Protein AF-A0A538KAP2-F1 (afdb_monomer_lite)

Sequence (113 aa):
MLAALLAAATPALEELTARELEVLRLIARGLSNAEIAANLVVSEHTTKTHVASILQKLDLRSRVQAVVLAYESGLIHPGEASEPNSTVGGIPPDLLSYRLTEARPSNRGESVA

Structure (mmCIF, N/CA/C/O backbone):
data_AF-A0A538KAP2-F1
#
_entry.id   AF-A0A538KAP2-F1
#
loop_
_atom_site.group_PDB
_atom_site.id
_atom_site.type_symbol
_atom_site.label_atom_id
_atom_site.label_alt_id
_atom_site.label_comp_id
_atom_site.label_asym_id
_atom_site.label_entity_id
_atom_site.label_seq_id
_atom_site.pdbx_PDB_ins_code
_atom_site.Cartn_x
_atom_site.Cartn_y
_atom_site.Cartn_z
_atom_site.occupancy
_atom_site.B_iso_or_equiv
_atom_site.auth_seq_id
_atom_site.auth_comp_id
_atom_site.auth_asym_id
_atom_site.auth_atom_id
_atom_site.pdbx_PDB_model_num
ATOM 1 N N . MET A 1 1 ? -13.547 -14.370 14.961 1.00 49.41 1 MET A N 1
ATOM 2 C CA . MET A 1 1 ? -12.186 -13.935 14.573 1.00 49.41 1 MET A CA 1
ATOM 3 C C . MET A 1 1 ? -12.189 -12.934 13.421 1.00 49.41 1 MET A C 1
ATOM 5 O O . MET A 1 1 ? -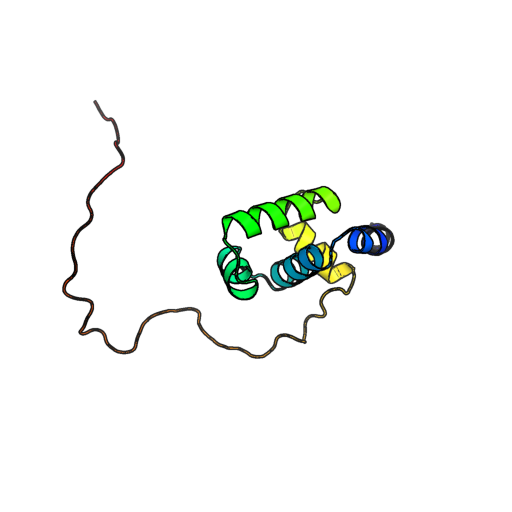11.530 -11.922 13.575 1.00 49.41 1 MET A O 1
ATOM 9 N N . LEU A 1 2 ? -12.950 -13.136 12.335 1.00 47.53 2 LEU A N 1
ATOM 10 C CA . LEU A 1 2 ? -12.949 -12.226 11.170 1.00 47.53 2 LEU A CA 1
ATOM 11 C C . LEU A 1 2 ? -13.382 -10.769 11.476 1.00 47.53 2 LEU A C 1
ATOM 13 O O . LEU A 1 2 ? -12.807 -9.828 10.952 1.00 47.53 2 LEU A O 1
ATOM 17 N N . ALA A 1 3 ? -14.342 -10.561 12.385 1.00 46.88 3 ALA A N 1
ATOM 18 C CA . ALA A 1 3 ? -14.860 -9.221 12.706 1.00 46.88 3 ALA A CA 1
ATOM 19 C C . ALA A 1 3 ? -13.851 -8.282 13.404 1.00 46.88 3 ALA A C 1
ATOM 21 O O . ALA A 1 3 ? -14.009 -7.066 13.345 1.00 46.88 3 ALA A O 1
ATOM 22 N N . ALA A 1 4 ? -12.820 -8.826 14.062 1.00 50.78 4 ALA A N 1
ATOM 23 C CA . ALA A 1 4 ? -11.815 -8.013 14.749 1.00 50.78 4 ALA A CA 1
ATOM 24 C C . ALA A 1 4 ? -10.825 -7.357 13.771 1.00 50.78 4 ALA A C 1
ATOM 26 O O . ALA A 1 4 ? -10.297 -6.292 14.077 1.00 50.78 4 ALA A O 1
ATOM 27 N N . LEU A 1 5 ? -10.607 -7.958 12.593 1.00 53.38 5 LEU A N 1
ATOM 28 C CA . LEU A 1 5 ? -9.709 -7.397 11.584 1.00 53.38 5 LEU A CA 1
ATOM 29 C C . LEU A 1 5 ? -10.327 -6.158 10.920 1.00 53.38 5 LEU A C 1
ATOM 31 O O . LEU A 1 5 ? -9.639 -5.156 10.771 1.00 53.38 5 LEU A O 1
ATOM 35 N N . LEU A 1 6 ? -11.637 -6.171 10.627 1.00 53.19 6 LEU A N 1
ATOM 36 C CA . LEU A 1 6 ? -12.331 -5.019 10.031 1.00 53.19 6 LEU A CA 1
ATOM 37 C C . LEU A 1 6 ? -12.323 -3.773 10.930 1.00 53.19 6 LEU A C 1
ATOM 39 O O . LEU A 1 6 ? -12.145 -2.669 10.430 1.00 53.19 6 LEU A O 1
ATOM 43 N N . ALA A 1 7 ? -12.503 -3.938 12.245 1.00 52.66 7 ALA A N 1
ATOM 44 C CA . ALA A 1 7 ? -12.537 -2.807 13.177 1.00 52.66 7 ALA A CA 1
ATOM 45 C C . ALA A 1 7 ? -11.166 -2.121 13.339 1.00 52.66 7 ALA A C 1
ATOM 47 O O . ALA A 1 7 ? -11.111 -0.925 13.612 1.00 52.66 7 ALA A O 1
ATOM 48 N N . ALA A 1 8 ? -10.071 -2.869 13.165 1.00 54.94 8 ALA A N 1
ATOM 49 C CA . ALA A 1 8 ? -8.705 -2.350 13.240 1.00 54.94 8 ALA A CA 1
ATOM 50 C C . ALA A 1 8 ? -8.137 -1.930 11.870 1.00 54.94 8 ALA A C 1
ATOM 52 O O . ALA A 1 8 ? -7.201 -1.136 11.815 1.00 54.94 8 ALA A O 1
ATOM 53 N N . ALA A 1 9 ? -8.700 -2.428 10.765 1.00 58.06 9 ALA A N 1
ATOM 54 C CA . ALA A 1 9 ? -8.212 -2.137 9.420 1.00 58.06 9 ALA A CA 1
ATOM 55 C C . ALA A 1 9 ? -8.428 -0.672 9.013 1.00 58.06 9 ALA A C 1
ATOM 57 O O . ALA A 1 9 ? -7.561 -0.091 8.369 1.00 58.06 9 ALA A O 1
ATOM 58 N N . THR A 1 10 ? -9.546 -0.056 9.402 1.00 62.41 10 THR A N 1
ATOM 59 C CA . THR A 1 10 ? -9.866 1.338 9.053 1.00 62.41 10 THR A CA 1
ATOM 60 C C . THR A 1 10 ? -8.858 2.352 9.611 1.00 62.41 10 THR A C 1
ATOM 62 O O . THR A 1 10 ? -8.302 3.097 8.808 1.00 62.41 10 THR A O 1
ATOM 65 N N . PRO A 1 11 ? -8.535 2.370 10.924 1.00 65.31 11 PRO A N 1
ATOM 66 C CA . PRO A 1 11 ? -7.532 3.300 11.449 1.00 65.31 11 PRO A CA 1
ATOM 67 C C . PRO A 1 11 ? -6.117 2.996 10.933 1.00 65.31 11 PRO A C 1
ATOM 69 O O . PRO A 1 11 ? -5.365 3.917 10.638 1.00 65.31 11 PRO A O 1
ATOM 72 N N . ALA A 1 12 ? -5.758 1.721 10.741 1.00 71.50 12 ALA A N 1
ATOM 73 C CA . ALA A 1 12 ? -4.441 1.358 10.211 1.00 71.50 12 ALA A CA 1
ATOM 74 C C . ALA A 1 12 ? -4.234 1.839 8.759 1.00 71.50 12 ALA A C 1
ATOM 76 O O . ALA A 1 12 ? -3.124 2.195 8.365 1.00 71.50 12 ALA A O 1
ATOM 77 N N . LEU A 1 13 ? -5.302 1.889 7.954 1.00 77.50 13 LEU A N 1
ATOM 78 C CA . LEU A 1 13 ? -5.259 2.457 6.604 1.00 77.50 13 LEU A CA 1
ATOM 79 C C . LEU A 1 13 ? -5.131 3.987 6.604 1.00 77.50 13 LEU A C 1
ATOM 81 O O . LEU A 1 13 ? -4.526 4.528 5.679 1.00 77.50 13 LEU A O 1
ATOM 85 N N . GLU A 1 14 ? -5.652 4.678 7.623 1.00 78.19 14 GLU A N 1
ATOM 86 C CA . GLU A 1 14 ? -5.511 6.135 7.784 1.00 78.19 14 GLU A CA 1
ATOM 87 C C . GLU A 1 14 ? -4.069 6.562 8.116 1.00 78.19 14 GLU A C 1
ATOM 89 O O . GLU A 1 14 ? -3.674 7.688 7.813 1.00 78.19 14 GLU A O 1
ATOM 94 N N . GLU A 1 15 ? -3.247 5.665 8.672 1.00 82.06 15 GLU A N 1
ATOM 95 C CA . GLU A 1 15 ? -1.819 5.911 8.936 1.00 82.06 15 GLU A CA 1
ATOM 96 C C . GLU A 1 15 ? -0.937 5.841 7.674 1.00 82.06 15 GLU A C 1
ATOM 98 O O . GLU A 1 15 ? 0.238 6.245 7.680 1.00 82.06 15 GLU A O 1
ATOM 103 N N . LEU A 1 16 ? -1.483 5.325 6.570 1.00 85.50 16 LEU A N 1
ATOM 104 C CA . LEU A 1 16 ? -0.781 5.274 5.297 1.00 85.50 16 LEU A CA 1
ATOM 105 C C . LEU A 1 16 ? -0.823 6.635 4.608 1.00 85.50 16 LEU A C 1
ATOM 107 O O . LEU A 1 16 ? -1.860 7.274 4.445 1.00 85.50 16 LEU A O 1
ATOM 111 N N . THR A 1 17 ? 0.329 7.051 4.095 1.00 89.00 17 THR A N 1
ATOM 112 C CA . THR A 1 17 ? 0.398 8.184 3.175 1.00 89.00 17 THR A CA 1
ATOM 113 C C . THR A 1 17 ? -0.360 7.868 1.883 1.00 89.00 17 THR A C 1
ATOM 115 O O . THR A 1 17 ? -0.504 6.707 1.491 1.00 89.00 17 THR A O 1
ATOM 118 N N . ALA A 1 18 ? -0.764 8.906 1.144 1.00 86.50 18 ALA A N 1
ATOM 119 C CA . ALA A 1 18 ? -1.428 8.741 -0.154 1.00 86.50 18 ALA A CA 1
ATOM 120 C C . ALA A 1 18 ? -0.647 7.813 -1.107 1.00 86.50 18 ALA A C 1
ATOM 122 O O . ALA A 1 18 ? -1.239 7.004 -1.822 1.00 86.50 18 ALA A O 1
ATOM 123 N N . ARG A 1 19 ? 0.692 7.886 -1.067 1.00 87.25 19 ARG A N 1
ATOM 124 C CA . ARG A 1 19 ? 1.570 7.045 -1.881 1.00 87.25 19 ARG A CA 1
ATOM 125 C C . ARG A 1 19 ? 1.577 5.586 -1.436 1.00 87.25 19 ARG A C 1
ATOM 127 O O . ARG A 1 19 ? 1.553 4.689 -2.271 1.00 87.25 19 ARG A O 1
ATOM 134 N N . GLU A 1 20 ? 1.598 5.338 -0.135 1.00 89.75 20 GLU A N 1
ATOM 135 C CA . GLU A 1 20 ? 1.534 3.985 0.422 1.00 89.75 20 GLU A CA 1
ATOM 136 C C . GLU A 1 20 ? 0.183 3.322 0.145 1.00 89.75 20 GLU A C 1
ATOM 138 O O . GLU A 1 20 ? 0.138 2.149 -0.217 1.00 89.75 20 GLU A O 1
ATOM 143 N N . LEU A 1 21 ? -0.906 4.085 0.221 1.00 89.50 21 LEU A N 1
ATOM 144 C CA . LEU A 1 21 ? -2.252 3.616 -0.102 1.00 89.50 21 LEU A CA 1
ATOM 145 C C . LEU A 1 21 ? -2.378 3.264 -1.596 1.00 89.50 21 LEU A C 1
ATOM 147 O O . LEU A 1 21 ? -2.991 2.267 -1.974 1.00 89.50 21 LEU A O 1
ATOM 151 N N . GLU A 1 22 ? -1.750 4.044 -2.474 1.00 89.69 22 GLU A N 1
ATOM 152 C CA . GLU A 1 22 ? -1.654 3.735 -3.903 1.00 89.69 22 GLU A CA 1
ATOM 153 C C . GLU A 1 22 ? -0.862 2.445 -4.173 1.00 89.69 22 GLU A C 1
ATOM 155 O O . GLU A 1 22 ? -1.338 1.572 -4.900 1.00 89.69 22 GLU A O 1
ATOM 160 N N . VAL A 1 23 ? 0.289 2.265 -3.518 1.00 90.94 23 VAL A N 1
ATOM 161 C CA . VAL A 1 23 ? 1.068 1.017 -3.591 1.00 90.94 23 VAL A CA 1
ATOM 162 C C . VAL A 1 23 ? 0.251 -0.168 -3.064 1.00 90.94 23 VAL A C 1
ATOM 164 O O . VAL A 1 23 ? 0.210 -1.209 -3.718 1.00 90.94 23 VAL A O 1
ATOM 167 N N . LEU A 1 24 ? -0.445 -0.022 -1.932 1.00 89.62 24 LEU A N 1
ATOM 168 C CA . LEU A 1 24 ? -1.297 -1.066 -1.357 1.00 89.62 24 LEU A CA 1
ATOM 169 C C . LEU A 1 24 ? -2.421 -1.479 -2.319 1.00 89.62 24 LEU A C 1
ATOM 171 O O . LEU A 1 24 ? -2.675 -2.673 -2.487 1.00 89.62 24 LEU A O 1
ATOM 175 N N . ARG A 1 25 ? -3.035 -0.516 -3.021 1.00 90.06 25 ARG A N 1
ATOM 176 C CA . ARG A 1 25 ? -4.041 -0.801 -4.057 1.00 90.06 25 ARG A CA 1
ATOM 177 C C . ARG A 1 25 ? -3.467 -1.643 -5.195 1.00 90.06 25 ARG A C 1
ATOM 179 O O . ARG A 1 25 ? -4.086 -2.617 -5.618 1.00 90.06 25 ARG A O 1
ATOM 186 N N . LEU A 1 26 ? -2.271 -1.316 -5.678 1.00 88.81 26 LEU A N 1
ATOM 187 C CA . LEU A 1 26 ? -1.621 -2.100 -6.733 1.00 88.81 26 LEU A CA 1
ATOM 188 C C . LEU A 1 26 ? -1.186 -3.488 -6.236 1.00 88.81 26 LEU A C 1
ATOM 190 O O . LEU A 1 26 ? -1.288 -4.468 -6.975 1.00 88.81 26 LEU A O 1
ATOM 194 N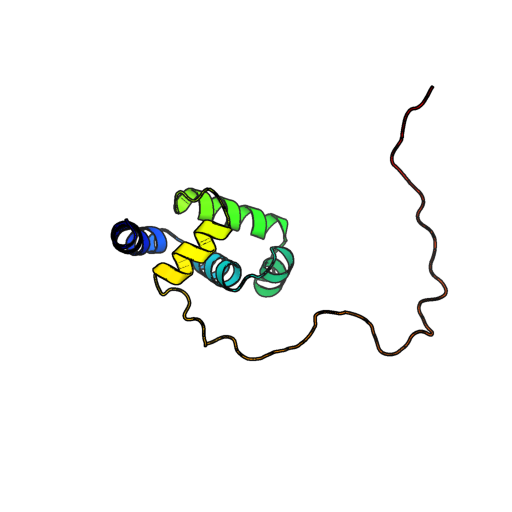 N . ILE A 1 27 ? -0.767 -3.600 -4.970 1.00 88.19 27 ILE A N 1
ATOM 195 C CA . ILE A 1 27 ? -0.455 -4.890 -4.342 1.00 88.19 27 ILE A CA 1
ATOM 196 C C . ILE A 1 27 ? -1.680 -5.799 -4.335 1.00 88.19 27 ILE A C 1
ATOM 198 O O . ILE A 1 27 ? -1.571 -6.967 -4.717 1.00 88.19 27 ILE A O 1
ATOM 202 N N . ALA A 1 28 ? -2.823 -5.265 -3.913 1.00 88.38 28 ALA A N 1
ATOM 203 C CA . ALA A 1 28 ? -4.064 -6.011 -3.780 1.00 88.38 28 ALA A CA 1
ATOM 204 C C . ALA A 1 28 ? -4.737 -6.332 -5.127 1.00 88.38 28 ALA A C 1
ATOM 206 O O . ALA A 1 28 ? -5.456 -7.323 -5.228 1.00 88.38 28 ALA A O 1
ATOM 207 N N . ARG A 1 29 ? -4.385 -5.604 -6.196 1.00 85.12 29 ARG A N 1
ATOM 208 C CA . ARG A 1 29 ? -4.636 -6.005 -7.594 1.00 85.12 29 ARG A CA 1
ATOM 209 C C . ARG A 1 29 ? -3.728 -7.138 -8.094 1.00 85.12 29 ARG A C 1
ATOM 211 O O . ARG A 1 29 ? -3.942 -7.644 -9.188 1.00 85.12 29 ARG A O 1
ATOM 218 N N . GLY A 1 30 ? -2.715 -7.535 -7.322 1.00 86.56 30 GLY A N 1
ATOM 219 C CA . GLY A 1 30 ? -1.814 -8.641 -7.658 1.00 86.56 30 GLY A CA 1
ATOM 220 C C . GLY A 1 30 ? -0.556 -8.255 -8.442 1.00 86.56 30 GLY A C 1
ATOM 221 O O . GLY A 1 30 ? 0.198 -9.148 -8.814 1.00 86.56 30 GLY A O 1
ATOM 222 N N . LEU A 1 31 ? -0.273 -6.962 -8.653 1.00 86.56 31 LEU A N 1
ATOM 223 C CA . LEU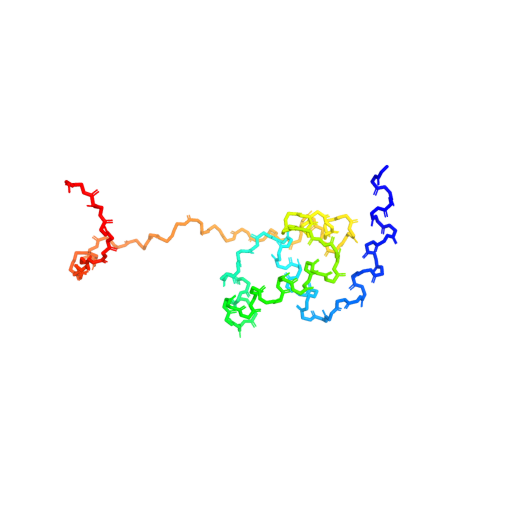 A 1 31 ? 0.855 -6.520 -9.489 1.00 86.56 31 LEU A CA 1
ATOM 224 C C . LEU A 1 31 ? 2.215 -6.788 -8.833 1.00 86.56 31 LEU A C 1
ATOM 226 O O . LEU A 1 31 ? 2.442 -6.449 -7.672 1.00 86.56 31 LEU A O 1
ATOM 230 N N . SER A 1 32 ? 3.171 -7.312 -9.587 1.00 86.38 32 SER A N 1
ATOM 231 C CA . SER A 1 32 ? 4.564 -7.459 -9.159 1.00 86.38 32 SER A CA 1
ATOM 232 C C . SER A 1 32 ? 5.228 -6.108 -8.851 1.00 86.38 32 SER A C 1
ATOM 234 O O . SER A 1 32 ? 4.773 -5.045 -9.271 1.00 86.38 32 SER A O 1
ATOM 236 N N . ASN A 1 33 ? 6.354 -6.124 -8.132 1.00 85.50 33 ASN A N 1
ATOM 237 C CA . ASN A 1 33 ? 7.075 -4.889 -7.798 1.00 85.50 33 ASN A CA 1
ATOM 238 C C . ASN A 1 33 ? 7.582 -4.142 -9.043 1.00 85.50 33 ASN A C 1
ATOM 240 O O . ASN A 1 33 ? 7.685 -2.921 -9.002 1.00 85.50 33 ASN A O 1
ATOM 244 N N . ALA A 1 34 ? 7.877 -4.854 -10.136 1.00 81.50 34 ALA A N 1
ATOM 245 C CA . ALA A 1 34 ? 8.276 -4.249 -11.404 1.00 81.50 34 ALA A CA 1
ATOM 246 C C . ALA A 1 34 ? 7.097 -3.532 -12.085 1.00 81.50 34 ALA A C 1
ATOM 248 O O . ALA A 1 34 ? 7.245 -2.408 -12.558 1.00 81.50 34 ALA A O 1
ATOM 249 N N . GLU A 1 35 ? 5.907 -4.138 -12.071 1.00 82.81 35 GLU A N 1
ATOM 250 C CA . GLU A 1 35 ? 4.689 -3.526 -12.617 1.00 82.81 35 GLU A CA 1
ATOM 251 C C . GLU A 1 35 ? 4.235 -2.332 -11.776 1.00 82.81 35 GLU A C 1
ATOM 253 O O . GLU A 1 35 ? 3.862 -1.296 -12.325 1.00 82.81 35 GLU A O 1
ATOM 258 N N . ILE A 1 36 ? 4.319 -2.437 -10.446 1.00 84.62 36 ILE A N 1
ATOM 259 C CA . ILE A 1 36 ? 4.067 -1.313 -9.537 1.00 84.62 36 ILE A CA 1
ATOM 260 C C . ILE A 1 36 ? 5.051 -0.179 -9.834 1.00 84.62 36 ILE A C 1
ATOM 262 O O . ILE A 1 36 ? 4.625 0.954 -10.028 1.00 84.62 36 ILE A O 1
ATOM 266 N N . ALA A 1 37 ? 6.349 -0.476 -9.929 1.00 82.56 37 ALA A N 1
ATOM 267 C CA . ALA A 1 37 ? 7.379 0.510 -10.240 1.00 82.56 37 ALA A CA 1
ATOM 268 C C . ALA A 1 37 ? 7.105 1.242 -11.564 1.00 82.56 37 ALA A C 1
ATOM 270 O O . ALA A 1 37 ? 7.211 2.467 -11.616 1.00 82.56 37 ALA A O 1
ATOM 271 N N . ALA A 1 38 ? 6.678 0.511 -12.598 1.00 85.81 38 ALA A N 1
ATOM 272 C CA . ALA A 1 38 ? 6.301 1.079 -13.889 1.00 85.81 38 ALA A CA 1
ATOM 273 C C . ALA A 1 38 ? 5.054 1.980 -13.801 1.00 85.81 38 ALA A C 1
ATOM 275 O O . ALA A 1 38 ? 5.076 3.094 -14.316 1.00 85.81 38 ALA A O 1
ATOM 276 N N . ASN A 1 39 ? 3.998 1.542 -13.103 1.00 85.19 39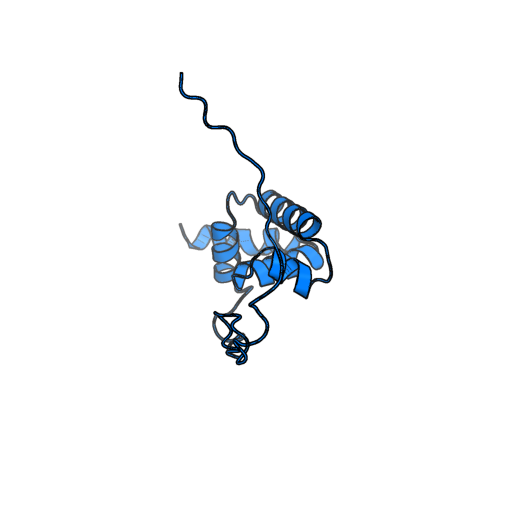 ASN A N 1
ATOM 277 C CA . ASN A 1 39 ? 2.772 2.334 -12.909 1.00 85.19 39 ASN A CA 1
ATOM 278 C C . ASN A 1 39 ? 3.037 3.629 -12.134 1.00 85.19 39 ASN A C 1
ATOM 280 O O . ASN A 1 39 ? 2.414 4.659 -12.370 1.00 85.19 39 ASN A O 1
ATOM 284 N N . LEU A 1 40 ? 3.962 3.557 -11.185 1.00 85.25 40 LEU A N 1
ATOM 285 C CA . LEU A 1 40 ? 4.268 4.628 -10.256 1.00 85.25 40 LEU A CA 1
ATOM 286 C C . LEU A 1 40 ? 5.433 5.517 -10.722 1.00 85.25 40 LEU A C 1
ATOM 288 O O . LEU A 1 40 ? 5.729 6.501 -10.042 1.00 85.25 40 LEU A O 1
ATOM 292 N N . VAL A 1 41 ? 6.068 5.182 -11.853 1.00 89.25 41 VAL A N 1
ATOM 293 C CA . VAL A 1 41 ? 7.256 5.844 -12.424 1.00 89.25 41 VAL A CA 1
ATOM 294 C C . VAL A 1 41 ? 8.388 5.970 -11.390 1.00 89.25 41 VAL A C 1
ATOM 296 O O . VAL A 1 41 ? 8.975 7.028 -11.178 1.00 89.25 41 VAL A O 1
ATOM 299 N N . VAL A 1 42 ? 8.679 4.867 -10.695 1.00 88.00 42 VAL A N 1
ATOM 300 C CA . VAL A 1 42 ? 9.751 4.757 -9.688 1.00 88.00 42 VAL A CA 1
ATOM 301 C C . VAL A 1 42 ? 10.621 3.528 -9.948 1.00 88.00 42 VAL A C 1
ATOM 303 O O . VAL A 1 42 ? 10.329 2.717 -10.819 1.00 88.00 42 VAL A O 1
ATOM 306 N N . SER A 1 43 ? 11.702 3.360 -9.182 1.00 89.38 43 SER A N 1
ATOM 307 C CA . SER A 1 43 ? 12.521 2.146 -9.260 1.00 89.38 43 SER A CA 1
ATOM 308 C C . SER A 1 43 ? 11.869 0.956 -8.537 1.00 89.38 43 SER A C 1
ATOM 310 O O . SER A 1 43 ? 11.112 1.120 -7.572 1.00 89.38 43 SER A O 1
ATOM 312 N N . GLU A 1 44 ? 12.218 -0.269 -8.942 1.00 84.88 44 GLU A N 1
ATOM 313 C CA . GLU A 1 44 ? 11.799 -1.486 -8.228 1.00 84.88 44 GLU A CA 1
ATOM 314 C C . GLU A 1 44 ? 12.313 -1.493 -6.777 1.00 84.88 44 GLU A C 1
ATOM 316 O O . GLU A 1 44 ? 11.627 -1.963 -5.868 1.00 84.88 44 GLU A O 1
ATOM 321 N N . HIS A 1 45 ? 13.497 -0.921 -6.535 1.00 87.31 45 HIS A N 1
ATOM 322 C CA . HIS A 1 45 ? 14.050 -0.762 -5.191 1.00 87.31 45 HIS A CA 1
ATOM 323 C C . HIS A 1 45 ? 13.155 0.139 -4.330 1.00 87.31 45 HIS A C 1
ATOM 325 O O . HIS A 1 45 ? 12.767 -0.248 -3.232 1.00 87.31 45 HIS A O 1
ATOM 331 N N . THR A 1 46 ? 12.755 1.299 -4.856 1.00 89.69 46 THR A N 1
ATOM 332 C CA . THR A 1 46 ? 11.831 2.230 -4.188 1.00 89.69 46 THR A CA 1
ATOM 333 C C . THR A 1 46 ? 10.502 1.550 -3.867 1.00 89.69 46 THR A C 1
ATOM 335 O O . THR A 1 46 ? 9.973 1.693 -2.767 1.00 89.69 46 THR A O 1
ATOM 338 N N . THR A 1 47 ? 9.992 0.741 -4.796 1.00 89.81 47 THR A N 1
ATOM 339 C CA . THR A 1 47 ? 8.771 -0.042 -4.583 1.00 89.81 47 THR A CA 1
ATOM 340 C C . THR A 1 47 ? 8.928 -1.048 -3.445 1.00 89.81 47 THR A C 1
ATOM 342 O O . THR A 1 47 ? 8.058 -1.122 -2.582 1.00 89.81 47 THR A O 1
ATOM 345 N N . LYS A 1 48 ? 10.042 -1.790 -3.385 1.00 88.19 48 LYS A N 1
ATOM 346 C CA . LYS A 1 48 ? 10.327 -2.723 -2.279 1.00 88.19 48 LYS A CA 1
ATOM 347 C C . LYS A 1 48 ? 10.367 -2.009 -0.930 1.00 88.19 48 LYS A C 1
ATOM 349 O O . LYS A 1 48 ? 9.812 -2.531 0.034 1.00 88.19 48 LYS A O 1
ATOM 354 N N . THR A 1 49 ? 10.956 -0.816 -0.876 1.00 92.56 49 THR A N 1
ATOM 355 C CA . THR A 1 49 ? 10.961 0.016 0.333 1.00 92.56 49 THR A CA 1
ATOM 356 C C . THR A 1 49 ? 9.544 0.402 0.742 1.00 92.56 49 THR A C 1
ATOM 358 O O . THR A 1 49 ? 9.176 0.187 1.892 1.00 92.56 49 THR A O 1
ATOM 361 N N . HIS A 1 50 ? 8.713 0.877 -0.193 1.00 90.12 50 HIS A N 1
ATOM 362 C CA . HIS A 1 50 ? 7.312 1.182 0.102 1.00 90.12 50 HIS A CA 1
ATOM 363 C C . HIS A 1 50 ? 6.541 -0.046 0.598 1.00 90.12 50 HIS A C 1
ATOM 365 O O . HIS A 1 50 ? 5.844 0.049 1.600 1.00 90.12 50 HIS A O 1
ATOM 371 N N . VAL A 1 51 ? 6.703 -1.210 -0.041 1.00 89.94 51 VAL A N 1
ATOM 372 C CA . VAL A 1 51 ? 6.065 -2.465 0.396 1.00 89.94 51 VAL A CA 1
ATOM 373 C C . VAL A 1 51 ? 6.482 -2.814 1.827 1.00 89.94 51 VAL A C 1
ATOM 375 O O . VAL A 1 51 ? 5.626 -3.127 2.648 1.00 89.94 51 VAL A O 1
ATOM 378 N N . ALA A 1 52 ? 7.775 -2.741 2.149 1.00 89.50 52 ALA A N 1
ATOM 379 C CA . ALA A 1 52 ? 8.271 -3.038 3.490 1.00 89.50 52 ALA A CA 1
ATOM 380 C C . ALA A 1 52 ? 7.728 -2.059 4.544 1.00 89.50 52 ALA A C 1
ATOM 382 O O . ALA A 1 52 ? 7.302 -2.496 5.611 1.00 89.50 52 ALA A O 1
ATOM 383 N N . SER A 1 53 ? 7.689 -0.758 4.235 1.00 89.31 53 SER A N 1
ATOM 384 C CA . SER A 1 53 ? 7.116 0.262 5.121 1.00 89.31 53 SER A CA 1
ATOM 385 C C . SER A 1 53 ? 5.620 0.056 5.349 1.00 89.31 53 SER A C 1
ATOM 387 O O . SER A 1 53 ? 5.176 0.135 6.487 1.00 89.31 53 SER A O 1
ATOM 389 N N . ILE A 1 54 ? 4.853 -0.276 4.306 1.00 91.00 54 ILE A N 1
ATOM 390 C CA . ILE A 1 54 ? 3.420 -0.591 4.420 1.00 91.00 54 ILE A CA 1
ATOM 391 C C . ILE A 1 54 ? 3.210 -1.801 5.327 1.00 91.00 54 ILE A C 1
ATOM 393 O O . ILE A 1 54 ? 2.391 -1.750 6.237 1.00 91.00 54 ILE A O 1
ATOM 397 N N . LEU A 1 55 ? 3.963 -2.882 5.104 1.00 88.12 55 LEU A N 1
ATOM 398 C CA . LEU A 1 55 ? 3.856 -4.087 5.921 1.00 88.12 55 LEU A CA 1
ATOM 399 C C . LEU A 1 55 ? 4.201 -3.805 7.388 1.00 88.12 55 LEU A C 1
ATOM 401 O O . LEU A 1 55 ? 3.486 -4.270 8.264 1.00 88.12 55 LEU A O 1
ATOM 405 N N . GLN A 1 56 ? 5.231 -3.002 7.665 1.00 89.12 56 GLN A N 1
ATOM 406 C CA . GLN A 1 56 ? 5.550 -2.598 9.038 1.00 89.12 56 GLN A CA 1
ATOM 407 C C . GLN A 1 56 ? 4.459 -1.733 9.672 1.00 89.12 56 GLN A C 1
ATOM 409 O O . GLN A 1 56 ? 4.080 -1.993 10.808 1.00 89.12 56 GLN A O 1
ATOM 414 N N . LYS A 1 57 ? 3.948 -0.726 8.955 1.00 88.62 57 LYS A N 1
ATOM 415 C CA . LYS A 1 57 ? 2.901 0.172 9.468 1.00 88.62 57 LYS A CA 1
ATOM 416 C C . LYS A 1 57 ? 1.600 -0.562 9.777 1.00 88.62 57 LYS A C 1
ATOM 418 O O . LYS A 1 57 ? 0.945 -0.260 10.760 1.00 88.62 57 LYS A O 1
ATOM 423 N N . LEU A 1 58 ? 1.252 -1.548 8.957 1.00 86.50 58 LEU A N 1
ATOM 424 C CA . LEU A 1 58 ? 0.033 -2.339 9.116 1.00 86.50 58 LEU A CA 1
ATOM 425 C C . LEU A 1 58 ? 0.224 -3.586 10.006 1.00 86.50 58 LEU A C 1
ATOM 427 O O . LEU A 1 58 ? -0.689 -4.403 10.095 1.00 86.50 58 LEU A O 1
ATOM 431 N N . ASP A 1 59 ? 1.405 -3.768 10.612 1.00 86.56 59 ASP A N 1
ATOM 432 C CA . ASP A 1 59 ? 1.813 -4.968 11.369 1.00 86.56 59 ASP A CA 1
ATOM 433 C C . ASP A 1 59 ? 1.591 -6.295 10.607 1.00 86.56 59 ASP A C 1
ATOM 435 O O . ASP A 1 59 ? 1.197 -7.335 11.141 1.00 86.56 59 ASP A O 1
ATOM 439 N N . LEU A 1 60 ? 1.847 -6.268 9.300 1.00 87.69 60 LEU A N 1
ATOM 440 C CA . LEU A 1 60 ? 1.692 -7.406 8.408 1.00 87.69 60 LEU A CA 1
ATOM 441 C C . LEU A 1 60 ? 3.031 -8.091 8.163 1.00 87.69 60 LEU A C 1
ATOM 443 O O . LEU A 1 60 ? 4.062 -7.474 7.906 1.00 87.69 60 LEU A O 1
ATOM 447 N N . ARG A 1 61 ? 3.005 -9.421 8.150 1.00 86.25 61 ARG A N 1
ATOM 448 C CA . ARG A 1 61 ? 4.199 -10.251 7.933 1.00 86.25 61 ARG A CA 1
ATOM 449 C C . ARG A 1 61 ? 4.390 -10.663 6.486 1.00 86.25 61 ARG A C 1
ATOM 451 O O . ARG A 1 61 ? 5.453 -11.159 6.121 1.00 86.25 61 ARG A O 1
ATOM 458 N N . SER A 1 62 ? 3.357 -10.524 5.658 1.00 87.12 62 SER A N 1
ATOM 459 C CA . SER A 1 62 ? 3.442 -10.924 4.260 1.00 87.12 62 SER A CA 1
ATOM 460 C C . SER A 1 62 ? 2.561 -10.086 3.354 1.00 87.12 62 SER A C 1
ATOM 462 O O . SER A 1 62 ? 1.507 -9.582 3.736 1.00 87.12 62 SER A O 1
ATOM 464 N N . ARG A 1 63 ? 2.971 -10.038 2.088 1.00 85.44 63 ARG A N 1
ATOM 465 C CA . ARG A 1 63 ? 2.199 -9.441 1.004 1.00 85.44 63 ARG A CA 1
ATOM 466 C C . ARG A 1 63 ? 0.795 -10.040 0.881 1.00 85.44 63 ARG A C 1
ATOM 468 O O . ARG A 1 63 ? -0.142 -9.305 0.608 1.00 85.44 63 ARG A O 1
ATOM 475 N N . VAL A 1 64 ? 0.639 -11.346 1.100 1.00 86.31 64 VAL A N 1
ATOM 476 C CA . VAL A 1 64 ? -0.674 -12.011 1.043 1.00 86.31 64 VAL A CA 1
ATOM 477 C C . VAL A 1 64 ? -1.610 -11.444 2.107 1.00 86.31 64 VAL A C 1
ATOM 479 O O . VAL A 1 64 ? -2.764 -11.162 1.809 1.00 86.31 64 VAL A O 1
ATOM 482 N N . GLN A 1 65 ? -1.107 -11.192 3.317 1.00 84.25 65 GLN A N 1
ATOM 483 C C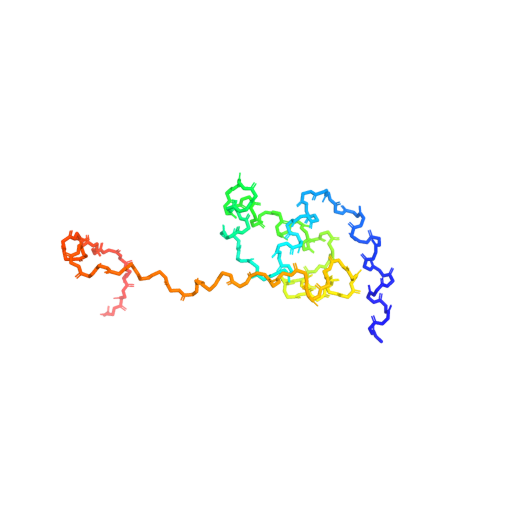A . GLN A 1 65 ? -1.905 -10.552 4.365 1.00 84.25 65 GLN A CA 1
ATOM 484 C C . GLN A 1 65 ? -2.323 -9.128 3.976 1.00 84.25 65 GLN A C 1
ATOM 486 O O . GLN A 1 65 ? -3.447 -8.739 4.262 1.00 84.25 65 GLN A O 1
ATOM 491 N N . ALA A 1 66 ? -1.475 -8.380 3.260 1.00 85.12 66 ALA A N 1
ATOM 492 C CA . ALA A 1 66 ? -1.834 -7.051 2.755 1.00 85.12 66 ALA A CA 1
ATOM 493 C C . ALA A 1 66 ? -2.946 -7.104 1.699 1.00 85.12 66 ALA A C 1
ATOM 495 O O . ALA A 1 66 ? -3.838 -6.261 1.701 1.00 85.12 66 ALA A O 1
ATOM 496 N N . VAL A 1 67 ? -2.924 -8.119 0.829 1.00 85.25 67 VAL A N 1
ATOM 497 C CA . VAL A 1 67 ? -4.004 -8.366 -0.137 1.00 85.25 67 VAL A CA 1
ATOM 498 C C . VAL A 1 67 ? -5.312 -8.658 0.601 1.00 85.25 67 VAL A C 1
ATOM 500 O O . VAL A 1 67 ? -6.321 -8.025 0.314 1.00 85.25 67 VAL A O 1
ATOM 503 N N . VAL A 1 68 ? -5.288 -9.570 1.578 1.00 84.75 68 VAL A N 1
ATOM 504 C CA . VAL A 1 68 ? -6.470 -9.921 2.383 1.00 84.75 68 VAL A CA 1
ATOM 505 C C . VAL A 1 68 ? -7.018 -8.695 3.115 1.00 84.75 68 VAL A C 1
ATOM 507 O O . VAL A 1 68 ? -8.207 -8.420 3.009 1.00 84.75 68 VAL A O 1
ATOM 510 N N . LEU A 1 69 ? -6.157 -7.906 3.767 1.00 83.25 69 LEU A N 1
ATOM 511 C CA . LEU A 1 69 ? -6.559 -6.678 4.458 1.00 83.25 69 LEU A CA 1
ATOM 512 C C . LEU A 1 69 ? -7.230 -5.676 3.504 1.00 83.25 69 LEU A C 1
ATOM 514 O O . LEU A 1 69 ? -8.251 -5.083 3.843 1.00 83.25 69 LEU A O 1
ATOM 518 N N . ALA A 1 70 ? -6.689 -5.486 2.299 1.00 83.62 70 ALA A N 1
ATOM 519 C CA . ALA A 1 70 ? -7.260 -4.576 1.307 1.00 83.62 70 ALA A CA 1
ATOM 520 C C . ALA A 1 70 ? -8.636 -5.040 0.789 1.00 83.62 70 ALA A C 1
ATOM 522 O O . ALA A 1 70 ? -9.495 -4.207 0.507 1.00 83.62 70 ALA A O 1
ATOM 523 N N . TYR A 1 71 ? -8.866 -6.354 0.692 1.00 79.00 71 TYR A N 1
ATOM 524 C CA . TYR A 1 71 ? -10.190 -6.901 0.386 1.00 79.00 71 TYR A CA 1
ATOM 525 C C . TYR A 1 71 ? -11.160 -6.745 1.562 1.00 79.00 71 TYR A C 1
ATOM 527 O O . TYR A 1 71 ? -12.293 -6.315 1.368 1.00 79.00 71 TYR A O 1
ATOM 535 N N . GLU A 1 72 ? -10.726 -7.064 2.782 1.00 79.38 72 GLU A N 1
ATOM 536 C CA . GLU A 1 72 ? -11.581 -7.009 3.975 1.00 79.38 72 GLU A CA 1
ATOM 537 C C . GLU A 1 72 ? -11.965 -5.580 4.373 1.00 79.38 72 GLU A C 1
ATOM 539 O O . GLU A 1 72 ? -13.076 -5.344 4.839 1.00 79.38 72 GLU A O 1
ATOM 544 N N . SER A 1 73 ? -11.074 -4.615 4.147 1.00 76.38 73 SER A N 1
ATOM 545 C CA . SER A 1 73 ? -11.337 -3.189 4.382 1.00 76.38 73 SER A CA 1
ATOM 546 C C . SER A 1 73 ? -12.254 -2.544 3.340 1.00 76.38 73 SER A C 1
ATOM 548 O O . SER A 1 73 ? -12.632 -1.386 3.504 1.00 76.38 73 SER A O 1
ATOM 550 N N . GLY A 1 74 ? -12.593 -3.249 2.256 1.00 75.81 74 GLY A N 1
ATOM 551 C CA . GLY A 1 74 ? -13.322 -2.667 1.127 1.00 75.81 74 GLY A CA 1
ATOM 552 C C . GLY A 1 74 ? -12.492 -1.671 0.311 1.00 75.81 74 GLY A C 1
ATOM 553 O O . GLY A 1 74 ? -13.036 -0.976 -0.541 1.00 75.81 74 GLY A O 1
ATOM 554 N N . LEU A 1 75 ? -11.170 -1.606 0.526 1.00 76.25 75 LEU A N 1
ATOM 555 C CA . LEU A 1 75 ? -10.275 -0.756 -0.265 1.00 76.25 75 LEU A CA 1
ATOM 556 C C . LEU A 1 75 ? -10.274 -1.162 -1.747 1.00 76.25 75 LEU A C 1
ATOM 558 O O . LEU A 1 75 ? -10.034 -0.325 -2.620 1.00 76.25 75 LEU A O 1
ATOM 562 N N . ILE A 1 76 ? -10.528 -2.444 -2.030 1.00 71.19 76 ILE A N 1
ATOM 563 C CA . ILE A 1 76 ? -10.711 -2.967 -3.384 1.00 71.19 76 ILE A CA 1
ATOM 564 C C . ILE A 1 76 ? -11.992 -3.787 -3.461 1.00 71.19 76 ILE A C 1
ATOM 566 O O . ILE A 1 76 ? -12.171 -4.757 -2.727 1.00 71.19 76 ILE A O 1
ATOM 570 N N . HIS A 1 77 ? -12.843 -3.440 -4.423 1.00 63.12 77 HIS A N 1
ATOM 571 C CA . HIS A 1 77 ? -13.992 -4.245 -4.805 1.00 63.12 77 HIS A CA 1
ATOM 572 C C . HIS A 1 77 ? -13.605 -5.130 -6.003 1.00 63.12 77 HIS A C 1
ATOM 574 O O . HIS A 1 77 ? -13.202 -4.602 -7.047 1.00 63.12 77 HIS A O 1
ATOM 580 N N . PRO A 1 78 ? -13.692 -6.471 -5.896 1.00 51.00 78 PRO A N 1
ATOM 581 C CA . PRO A 1 78 ? -13.494 -7.346 -7.046 1.00 51.00 78 PRO A CA 1
ATOM 582 C C . PRO A 1 78 ? -14.600 -7.068 -8.075 1.00 51.00 78 PRO A C 1
ATOM 584 O O . PRO A 1 78 ? -15.755 -7.425 -7.867 1.00 51.00 78 PRO A O 1
ATOM 587 N N . GLY A 1 79 ? -14.250 -6.376 -9.163 1.00 53.94 79 GLY A N 1
ATOM 588 C CA . GLY A 1 79 ? -15.189 -5.999 -10.227 1.00 53.94 79 GLY A CA 1
ATOM 589 C C . GLY A 1 79 ? -14.791 -4.762 -11.039 1.00 53.94 79 GLY A C 1
ATOM 590 O O . GLY A 1 79 ? -15.162 -4.667 -12.202 1.00 53.94 79 GLY A O 1
ATOM 591 N N . GLU A 1 80 ? -13.976 -3.855 -10.491 1.00 51.09 80 GLU A N 1
ATOM 592 C CA . GLU A 1 80 ? -13.626 -2.589 -11.173 1.00 51.09 80 GLU A CA 1
ATOM 593 C C . GLU A 1 80 ? -12.388 -2.665 -12.091 1.00 51.09 80 GLU A C 1
ATOM 595 O O . GLU A 1 80 ? -11.989 -1.668 -12.685 1.00 51.09 80 GLU A O 1
ATOM 600 N N . ALA A 1 81 ? -11.770 -3.841 -12.236 1.00 51.34 81 ALA A N 1
ATOM 601 C CA . ALA A 1 81 ? -10.590 -4.050 -13.083 1.00 51.34 81 ALA A CA 1
ATOM 602 C C . ALA A 1 81 ? -10.811 -5.146 -14.136 1.00 51.34 81 ALA A C 1
ATOM 604 O O . ALA A 1 81 ? -9.943 -5.984 -14.361 1.00 51.34 81 ALA A O 1
ATOM 605 N N . SER A 1 82 ? -11.982 -5.162 -14.772 1.00 49.59 82 SER A N 1
ATOM 606 C CA . SER A 1 82 ? -12.174 -5.925 -16.010 1.00 49.59 82 SER A CA 1
ATOM 607 C C . SER A 1 82 ? -12.086 -4.993 -17.215 1.00 49.59 82 SER A C 1
ATOM 609 O O . SER A 1 82 ? -13.078 -4.744 -17.886 1.00 49.59 82 SER A O 1
ATOM 611 N N . GLU A 1 83 ? -10.876 -4.519 -17.513 1.00 42.28 83 GLU A N 1
ATOM 612 C CA . GLU A 1 83 ? -10.435 -4.524 -18.906 1.00 42.28 83 GLU A CA 1
ATOM 613 C C . GLU A 1 83 ? -9.341 -5.593 -19.040 1.00 42.28 83 GLU A C 1
ATOM 615 O O . GLU A 1 83 ? -8.241 -5.442 -18.500 1.00 42.28 83 GLU A O 1
ATOM 620 N N . PRO A 1 84 ? -9.649 -6.719 -19.703 1.00 50.84 84 PRO A N 1
ATOM 621 C CA . PRO A 1 84 ? -8.701 -7.787 -19.943 1.00 50.84 84 PRO A CA 1
ATOM 622 C C . PRO A 1 84 ? -7.774 -7.379 -21.092 1.00 50.84 84 PRO A C 1
ATOM 624 O O . PRO A 1 84 ? -8.028 -7.723 -22.243 1.00 50.84 84 PRO A O 1
ATOM 627 N N . ASN A 1 85 ? -6.662 -6.696 -20.803 1.00 48.38 85 ASN A N 1
ATOM 628 C CA . ASN A 1 85 ? -5.522 -6.804 -21.710 1.00 48.38 85 ASN A CA 1
ATOM 629 C C . ASN A 1 85 ? -4.811 -8.129 -21.426 1.00 48.38 85 ASN A C 1
ATOM 631 O O . ASN A 1 85 ? -3.961 -8.249 -20.543 1.00 48.38 85 ASN A O 1
ATOM 635 N N . SER A 1 86 ? -5.223 -9.151 -22.168 1.00 47.00 86 SER A N 1
ATOM 636 C CA . SER A 1 86 ? -4.506 -10.406 -22.317 1.00 47.00 86 SER A CA 1
ATOM 637 C C . SER A 1 86 ? -3.071 -10.144 -22.792 1.00 47.00 86 SER A C 1
ATOM 639 O O . SER A 1 86 ? -2.826 -9.947 -23.975 1.00 47.00 86 SER A O 1
ATOM 641 N N . THR A 1 87 ? -2.087 -10.170 -21.894 1.00 49.31 87 THR A N 1
ATOM 642 C CA . THR A 1 87 ? -0.678 -10.395 -22.263 1.00 49.31 87 THR A CA 1
ATOM 643 C C . THR A 1 87 ? 0.031 -11.158 -21.146 1.00 49.31 87 THR A C 1
ATOM 645 O O . THR A 1 87 ? 0.899 -10.648 -20.448 1.00 49.31 87 THR A O 1
ATOM 648 N N . VAL A 1 88 ? -0.327 -12.432 -20.989 1.00 50.50 88 VAL A N 1
ATOM 649 C CA . VAL A 1 88 ? 0.689 -13.433 -20.651 1.00 50.50 88 VAL A CA 1
ATOM 650 C C . VAL A 1 88 ? 1.254 -13.900 -21.989 1.00 50.50 88 VAL A C 1
ATOM 652 O O . VAL A 1 88 ? 0.547 -14.545 -22.756 1.00 50.50 88 VAL A O 1
ATOM 655 N N . GLY A 1 89 ? 2.505 -13.536 -22.279 1.00 43.22 89 GLY A N 1
ATOM 656 C CA . GLY A 1 89 ? 3.254 -14.031 -23.437 1.00 43.22 89 GLY A CA 1
ATOM 657 C C . GLY A 1 89 ? 3.752 -12.930 -24.368 1.00 43.22 89 GLY A C 1
ATOM 658 O O . GLY A 1 89 ? 3.163 -12.676 -25.412 1.00 43.22 89 GLY A O 1
ATOM 659 N N . GLY A 1 90 ? 4.885 -12.313 -24.031 1.00 44.03 90 GLY A N 1
ATOM 660 C CA . GLY A 1 90 ? 5.692 -11.624 -25.032 1.00 44.03 90 GLY A CA 1
ATOM 661 C C . GLY A 1 90 ? 6.273 -12.643 -26.013 1.00 44.03 90 GLY A C 1
ATOM 662 O O . GLY A 1 90 ? 7.327 -13.210 -25.749 1.00 44.03 90 GLY A O 1
ATOM 663 N N . ILE A 1 91 ? 5.585 -12.877 -27.130 1.00 45.41 91 ILE A N 1
ATOM 664 C CA . ILE A 1 91 ? 6.167 -13.427 -28.357 1.00 45.41 91 ILE A CA 1
ATOM 665 C C . ILE A 1 91 ? 5.720 -12.495 -29.497 1.00 45.41 91 ILE A C 1
ATOM 667 O O . ILE A 1 91 ? 4.527 -12.456 -29.802 1.00 45.41 91 ILE A O 1
ATOM 671 N N . PRO A 1 92 ? 6.620 -11.704 -30.105 1.00 48.62 92 PRO A N 1
ATOM 672 C CA . PRO A 1 92 ? 6.283 -10.918 -31.289 1.00 48.62 92 PRO A CA 1
ATOM 673 C C . PRO A 1 92 ? 5.982 -11.844 -32.490 1.00 48.62 92 PRO A C 1
ATOM 675 O O . PRO A 1 92 ? 6.589 -12.911 -32.598 1.00 48.62 92 PRO A O 1
ATOM 678 N N . PRO A 1 93 ? 5.083 -11.461 -33.419 1.00 43.53 93 PRO A N 1
ATOM 679 C CA . PRO A 1 93 ? 4.666 -12.289 -34.562 1.00 43.53 93 PRO A CA 1
ATOM 680 C C . PRO A 1 93 ? 5.693 -12.358 -35.716 1.00 43.53 93 PRO A C 1
ATOM 682 O O . PRO A 1 93 ? 5.333 -12.531 -36.876 1.00 43.53 93 PRO A O 1
ATOM 685 N N . ASP A 1 94 ? 6.983 -12.274 -35.410 1.00 53.59 94 ASP A N 1
ATOM 686 C CA . ASP A 1 94 ? 8.089 -12.369 -36.362 1.00 53.59 94 ASP A CA 1
ATOM 687 C C . ASP A 1 94 ? 9.202 -13.187 -35.701 1.00 53.59 94 ASP A C 1
ATOM 689 O O . ASP A 1 94 ? 9.868 -12.729 -34.776 1.00 53.59 94 ASP A O 1
ATOM 693 N N . LEU A 1 95 ? 9.382 -14.431 -36.143 1.00 47.00 95 LEU A N 1
ATOM 694 C CA . LEU A 1 95 ? 10.472 -15.305 -35.696 1.00 47.00 95 LEU A CA 1
ATOM 695 C C . LEU A 1 95 ? 11.642 -15.314 -36.696 1.00 47.00 95 LEU A C 1
ATOM 697 O O . LEU A 1 95 ? 12.308 -16.337 -36.855 1.00 47.00 95 LEU A O 1
ATOM 701 N N . LEU A 1 96 ? 11.904 -14.197 -37.386 1.00 46.09 96 LEU A N 1
ATOM 702 C CA . LEU A 1 96 ? 13.028 -14.078 -38.327 1.00 46.09 96 LEU A CA 1
ATOM 703 C C . LEU A 1 96 ? 14.188 -13.232 -37.795 1.00 46.09 96 LEU A C 1
ATOM 705 O O . LEU A 1 96 ? 15.287 -13.304 -38.340 1.00 46.09 96 LEU A O 1
ATOM 709 N N . SER A 1 97 ? 13.991 -12.507 -36.697 1.00 50.84 97 SER A N 1
ATOM 710 C CA . SER A 1 97 ? 14.981 -11.562 -36.166 1.00 50.84 97 SER A CA 1
ATOM 711 C C . SER A 1 97 ? 15.782 -12.066 -34.953 1.00 50.84 97 SER A C 1
ATOM 713 O O . SER A 1 97 ? 16.824 -11.498 -34.642 1.00 50.84 97 SER A O 1
AT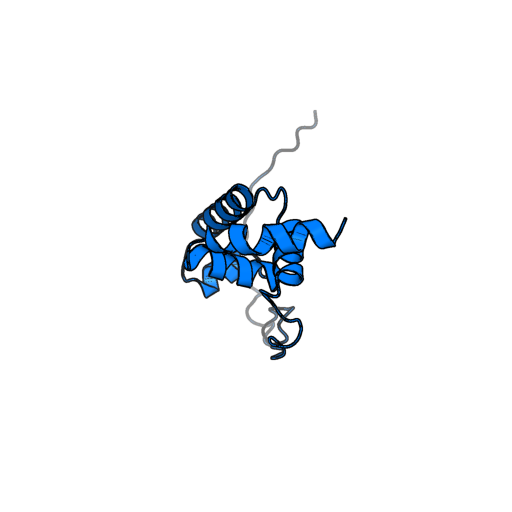OM 715 N N . TYR A 1 98 ? 15.379 -13.165 -34.296 1.00 45.91 98 TYR A N 1
ATOM 716 C CA . TYR A 1 98 ? 16.080 -13.676 -33.099 1.00 45.91 98 TYR A CA 1
ATOM 717 C C . TYR A 1 98 ? 17.177 -14.721 -33.376 1.00 45.91 98 TYR A C 1
ATOM 719 O O . TYR A 1 98 ? 17.786 -15.264 -32.452 1.00 45.91 98 TYR A O 1
ATOM 727 N N . ARG A 1 99 ? 17.485 -15.006 -34.647 1.00 55.25 99 ARG A N 1
ATOM 728 C CA . ARG A 1 99 ? 18.789 -15.589 -34.983 1.00 55.25 99 ARG A CA 1
ATOM 729 C C . ARG A 1 99 ? 19.751 -14.425 -35.146 1.00 55.25 99 ARG A C 1
ATOM 731 O O . ARG A 1 99 ? 19.541 -13.630 -36.050 1.00 55.25 99 ARG A O 1
ATOM 738 N N . LEU A 1 100 ? 20.811 -14.418 -34.334 1.00 51.06 100 LEU A N 1
ATOM 739 C CA . LEU A 1 100 ? 21.930 -13.460 -34.297 1.00 51.06 100 LEU A CA 1
ATOM 740 C C . LEU A 1 100 ? 21.799 -12.382 -33.208 1.00 51.06 100 LEU A C 1
ATOM 742 O O . LEU A 1 100 ? 21.564 -11.226 -33.519 1.00 51.06 100 LEU A O 1
ATOM 746 N N . THR A 1 101 ? 22.010 -12.741 -31.936 1.00 44.16 101 THR A N 1
ATOM 747 C CA . THR A 1 101 ? 22.912 -12.000 -31.023 1.00 44.16 101 THR A CA 1
ATOM 748 C C . THR A 1 101 ? 23.252 -12.882 -29.812 1.00 44.16 101 THR A C 1
ATOM 750 O O . THR A 1 101 ? 22.494 -13.011 -28.859 1.00 44.16 101 THR A O 1
ATOM 753 N N . GLU A 1 102 ? 24.390 -13.559 -29.941 1.00 41.00 102 GLU A N 1
ATOM 754 C CA . GLU A 1 102 ? 25.471 -13.624 -28.950 1.00 41.00 102 GLU A CA 1
ATOM 755 C C . GLU A 1 102 ? 25.178 -14.056 -27.498 1.00 41.00 102 GLU A C 1
ATOM 757 O O . GLU A 1 102 ? 24.686 -13.321 -26.648 1.00 41.00 102 GLU A O 1
ATOM 762 N N . ALA A 1 103 ? 25.631 -15.280 -27.217 1.00 46.28 103 ALA A N 1
ATOM 763 C CA . ALA A 1 103 ? 26.565 -15.625 -26.145 1.00 46.28 103 ALA A CA 1
ATOM 764 C C . ALA A 1 103 ? 26.685 -14.668 -24.936 1.00 46.28 103 ALA A C 1
ATOM 766 O O . ALA A 1 103 ? 27.350 -13.635 -24.982 1.00 46.28 103 ALA A O 1
ATOM 767 N N . ARG A 1 104 ? 26.256 -15.162 -23.770 1.00 41.19 104 ARG A N 1
ATOM 768 C CA . ARG A 1 104 ? 26.969 -14.932 -22.507 1.00 41.19 104 ARG A CA 1
ATOM 769 C C . ARG A 1 104 ? 27.288 -16.274 -21.844 1.00 41.19 104 ARG A C 1
ATOM 771 O O . ARG A 1 104 ? 26.356 -16.947 -21.411 1.00 41.19 104 ARG A O 1
ATOM 778 N N . PRO A 1 105 ? 28.566 -16.671 -21.711 1.00 50.22 105 PRO A N 1
ATOM 779 C CA . PRO A 1 105 ? 28.979 -17.558 -20.634 1.00 50.22 105 PRO A CA 1
ATOM 780 C C . PRO A 1 105 ? 29.263 -16.725 -19.368 1.00 50.22 105 PRO A C 1
ATOM 782 O O . PRO A 1 105 ? 29.339 -15.498 -19.442 1.00 50.22 105 PRO A O 1
ATOM 785 N N . SER A 1 106 ? 29.502 -17.409 -18.241 1.00 43.19 106 SER A N 1
ATOM 786 C CA . SER A 1 106 ? 29.852 -16.878 -16.903 1.00 43.19 106 SER A CA 1
ATOM 787 C C . SER A 1 106 ? 28.633 -16.719 -15.978 1.00 43.19 106 SER A C 1
ATOM 789 O O . SER A 1 106 ? 27.703 -15.988 -16.287 1.00 43.19 106 SER A O 1
ATOM 791 N N . ASN A 1 107 ? 28.540 -17.332 -14.799 1.00 40.50 107 ASN A N 1
ATOM 792 C CA . ASN A 1 107 ? 29.448 -18.182 -14.031 1.00 40.50 107 ASN A CA 1
ATOM 793 C C . ASN A 1 107 ? 28.613 -18.768 -12.879 1.00 40.50 107 ASN A C 1
ATOM 795 O O . ASN A 1 107 ? 27.866 -18.009 -12.254 1.00 40.50 107 ASN A O 1
ATOM 799 N N . ARG A 1 108 ? 28.798 -20.033 -12.502 1.00 45.50 108 ARG A N 1
ATOM 800 C CA . ARG A 1 108 ? 28.785 -20.400 -11.078 1.00 45.50 108 ARG A CA 1
ATOM 801 C C . ARG A 1 108 ? 29.505 -21.728 -10.909 1.00 45.50 108 ARG A C 1
ATOM 803 O O . ARG A 1 108 ? 29.110 -22.722 -11.504 1.00 45.50 108 ARG A O 1
ATOM 810 N N . GLY A 1 109 ? 30.596 -21.686 -10.151 1.00 51.16 109 GLY A N 1
ATOM 811 C CA . GLY A 1 109 ? 31.397 -22.854 -9.842 1.00 51.16 109 GLY A CA 1
ATOM 812 C C . GLY A 1 109 ? 30.569 -23.909 -9.125 1.00 51.16 109 GLY A C 1
ATOM 813 O O . GLY A 1 109 ? 29.927 -23.620 -8.117 1.00 51.16 109 GLY A O 1
ATOM 814 N N . GLU A 1 110 ? 30.645 -25.129 -9.635 1.00 46.88 110 GLU A N 1
ATOM 815 C CA . GLU A 1 110 ? 30.415 -26.326 -8.850 1.00 46.88 110 GLU A CA 1
ATOM 816 C C . GLU A 1 110 ? 31.748 -27.060 -8.742 1.00 46.88 110 GLU A C 1
ATOM 818 O O . GLU A 1 110 ? 32.356 -27.502 -9.714 1.00 46.88 110 GLU A O 1
ATOM 823 N N . SER A 1 111 ? 32.223 -27.051 -7.504 1.00 48.25 111 SER A N 1
ATOM 824 C CA . SER A 1 111 ? 33.356 -27.775 -6.964 1.00 48.25 111 SER A CA 1
ATOM 825 C C . SER A 1 111 ? 33.019 -29.262 -6.909 1.00 48.25 111 SER A C 1
ATOM 827 O O . SER A 1 111 ? 32.157 -29.639 -6.120 1.00 48.25 111 SER A O 1
ATOM 829 N N . VAL A 1 112 ? 33.731 -30.100 -7.664 1.00 41.81 112 VAL A N 1
ATOM 830 C CA . VAL A 1 112 ? 33.847 -31.539 -7.381 1.00 41.81 112 VAL A CA 1
ATOM 831 C C . VAL A 1 112 ? 35.244 -32.042 -7.748 1.00 41.81 112 VAL A C 1
ATOM 833 O O . VAL A 1 112 ? 35.518 -32.339 -8.908 1.00 41.81 112 VAL A O 1
ATOM 836 N N . ALA A 1 113 ? 36.123 -32.102 -6.748 1.00 40.66 113 ALA A N 1
ATOM 837 C CA . ALA A 1 113 ? 37.152 -33.128 -6.543 1.00 40.66 113 ALA A CA 1
ATOM 838 C C . ALA A 1 113 ? 37.894 -32.828 -5.236 1.00 40.66 113 ALA A C 1
ATOM 840 O O . ALA A 1 113 ? 38.410 -31.695 -5.107 1.00 40.66 113 ALA A O 1
#

Radius of gyration: 20.1 Å; chains: 1; bounding box: 52×42×53 Å

pLDDT: mean 70.12, std 18.73, range [40.5, 92.56]

Secondary structure (DSSP, 8-state):
-HHHHHHHHHHHHHTS-HHHHHHHHHHHTT--HHHHHHHHTS-HHHHHHHHHHHHHHTT-SSHHHHHHHHHHTTSS-TTTT------S----S--SSSS--------------

Foldseek 3Di:
DLVVLQVLLVVLLVPDDPVLLLLLVCLLVVDDLVRSCVVVVHDSVVSVVSVVVSCVSSVHPDSVVSNVSCVSNVVDDPPPPPPDPDDPDPDPPDPPPPPDDDDDDDDDDDDDD